Protein AF-A0A9D2SVA1-F1 (afdb_monomer)

Nearest PDB structures (foldseek):
  5igh-assembly1_A  TM=6.106E-01  e=1.430E-01  Escherichia coli
  6fdm-assembly2_D  TM=6.129E-01  e=1.090E+00  Homo sapiens
  6zgp-assembly1_C  TM=5.782E-01  e=2.760E+00  Acinetobacter baumannii
  6x04-assembly1_A  TM=5.547E-01  e=3.481E+00  Saccharomyces cerevisiae S288C
  6x04-assembly1_G  TM=3.910E-01  e=3.689E+00  Saccharomyces cerevisiae S288C

Mean predicted aligned error: 8.32 Å

Foldseek 3Di:
DDDPVNVVQVQVVCCVVPPPWDWPDWAWDDALDPQWTWIWTATPVRWIWIWICSVVDIDIDTCDPQCVDVNSVVVVVVVVVVVVVVVVVVVVVVPD

Organism: NCBI:txid2838692

Structure (mmCIF, N/CA/C/O backbone):
data_AF-A0A9D2SVA1-F1
#
_entry.id   AF-A0A9D2SVA1-F1
#
loop_
_atom_site.group_PDB
_atom_site.id
_atom_site.type_symbol
_atom_site.label_atom_id
_atom_site.label_alt_id
_atom_site.label_comp_id
_atom_site.label_asym_id
_atom_site.label_entity_id
_atom_site.label_seq_id
_atom_site.pdbx_PDB_ins_code
_atom_site.Cartn_x
_atom_site.Cartn_y
_atom_site.Cartn_z
_atom_site.occupancy
_atom_site.B_iso_or_equiv
_atom_site.auth_seq_id
_atom_site.auth_comp_id
_atom_site.auth_asym_id
_atom_site.auth_atom_id
_atom_site.pdbx_PDB_model_num
ATOM 1 N N . MET A 1 1 ? -1.529 -15.825 0.454 1.00 48.56 1 MET A N 1
ATOM 2 C CA . MET A 1 1 ? -1.193 -15.776 1.897 1.00 48.56 1 MET A CA 1
ATOM 3 C C . MET A 1 1 ? -0.307 -14.561 2.073 1.00 48.56 1 MET A C 1
ATOM 5 O O . MET A 1 1 ? 0.841 -14.637 1.665 1.00 48.56 1 MET A O 1
ATOM 9 N N . THR A 1 2 ? -0.828 -13.456 2.602 1.00 58.03 2 THR A N 1
ATOM 10 C CA . THR A 1 2 ? -0.015 -12.265 2.887 1.00 58.03 2 THR A CA 1
ATOM 11 C C . THR A 1 2 ? 1.031 -12.625 3.938 1.00 58.03 2 THR A C 1
ATOM 13 O O . THR A 1 2 ? 0.700 -13.170 4.995 1.00 58.03 2 THR A O 1
ATOM 16 N N . THR A 1 3 ? 2.306 -12.406 3.641 1.00 69.00 3 THR A N 1
ATOM 17 C CA . THR A 1 3 ? 3.398 -12.646 4.587 1.00 69.00 3 THR A CA 1
ATOM 18 C C . THR A 1 3 ? 3.341 -11.610 5.710 1.00 69.00 3 THR A C 1
ATOM 20 O O . THR A 1 3 ? 3.076 -10.436 5.477 1.00 69.00 3 THR A O 1
ATOM 23 N N . ILE A 1 4 ? 3.637 -12.025 6.949 1.00 76.00 4 ILE A N 1
ATOM 24 C CA . ILE A 1 4 ? 3.619 -11.149 8.145 1.00 76.00 4 ILE A CA 1
ATOM 25 C C . ILE A 1 4 ? 4.496 -9.896 7.949 1.00 76.00 4 ILE A C 1
ATOM 27 O O . ILE A 1 4 ? 4.211 -8.835 8.496 1.00 76.00 4 ILE A O 1
ATOM 31 N N . ARG A 1 5 ? 5.558 -10.016 7.141 1.00 82.50 5 ARG A N 1
ATOM 32 C CA . ARG A 1 5 ? 6.423 -8.902 6.739 1.00 82.50 5 ARG A CA 1
ATOM 33 C C . ARG A 1 5 ? 5.650 -7.823 5.973 1.00 82.50 5 ARG A C 1
ATOM 35 O O . ARG A 1 5 ? 5.764 -6.656 6.328 1.00 82.50 5 ARG A O 1
ATOM 42 N N . VAL A 1 6 ? 4.884 -8.225 4.959 1.00 82.62 6 VAL A N 1
ATOM 43 C CA . VAL A 1 6 ? 4.155 -7.320 4.061 1.00 82.62 6 VAL A CA 1
ATOM 44 C C . VAL A 1 6 ? 3.109 -6.537 4.838 1.00 82.62 6 VAL A C 1
ATOM 46 O O . VAL A 1 6 ? 3.083 -5.315 4.763 1.00 82.62 6 VAL A O 1
ATOM 49 N N . GLN A 1 7 ? 2.319 -7.227 5.664 1.00 85.12 7 GLN A N 1
ATOM 50 C CA . GLN A 1 7 ? 1.315 -6.579 6.506 1.00 85.12 7 GLN A CA 1
ATOM 51 C C . GLN A 1 7 ? 1.938 -5.496 7.397 1.00 85.12 7 GLN A C 1
ATOM 53 O O . GLN A 1 7 ? 1.483 -4.359 7.379 1.00 85.12 7 GLN A O 1
ATOM 58 N N . ARG A 1 8 ? 3.033 -5.819 8.094 1.00 86.75 8 ARG A N 1
ATOM 59 C CA . ARG A 1 8 ? 3.704 -4.864 8.978 1.00 86.75 8 ARG A CA 1
ATOM 60 C C . ARG A 1 8 ? 4.259 -3.652 8.226 1.00 86.75 8 ARG A C 1
ATOM 62 O O . ARG A 1 8 ? 4.104 -2.531 8.691 1.00 86.75 8 ARG A O 1
ATOM 69 N N . GLN A 1 9 ? 4.893 -3.865 7.072 1.00 87.94 9 GLN A N 1
ATOM 70 C CA . GLN A 1 9 ? 5.417 -2.763 6.260 1.00 87.94 9 GLN A CA 1
ATOM 71 C C . GLN A 1 9 ? 4.294 -1.862 5.734 1.00 87.94 9 GLN A C 1
ATOM 73 O O . GLN A 1 9 ? 4.456 -0.645 5.720 1.00 87.94 9 GLN A O 1
ATOM 78 N N . ILE A 1 10 ? 3.157 -2.445 5.343 1.00 88.06 10 ILE A N 1
ATOM 79 C CA . ILE A 1 10 ? 1.977 -1.683 4.930 1.00 88.06 10 ILE A CA 1
ATOM 80 C C . ILE A 1 10 ? 1.453 -0.847 6.101 1.00 88.06 10 ILE A C 1
ATOM 82 O O . ILE A 1 10 ? 1.249 0.350 5.935 1.00 88.06 10 ILE A O 1
ATOM 86 N N . GLU A 1 11 ? 1.286 -1.437 7.284 1.00 87.94 11 GLU A N 1
ATOM 87 C CA . GLU A 1 11 ? 0.847 -0.716 8.487 1.00 87.94 11 GLU A CA 1
ATOM 88 C C . GLU A 1 11 ? 1.795 0.447 8.831 1.00 87.94 11 GLU A C 1
ATOM 90 O O . GLU A 1 11 ? 1.343 1.570 9.043 1.00 87.94 11 GLU A O 1
ATOM 95 N N . GLU A 1 12 ? 3.113 0.217 8.803 1.00 89.38 12 GLU A N 1
ATOM 96 C CA . GLU A 1 12 ? 4.123 1.254 9.061 1.00 89.38 12 GLU A CA 1
ATOM 97 C C . GLU A 1 12 ? 4.087 2.383 8.016 1.00 89.38 12 GLU A C 1
ATOM 99 O O . GLU A 1 12 ? 4.273 3.554 8.357 1.00 89.38 12 GLU A O 1
ATOM 104 N N . LEU A 1 13 ? 3.860 2.067 6.739 1.00 87.62 13 LEU A N 1
ATOM 105 C CA . LEU A 1 13 ? 3.728 3.067 5.673 1.00 87.62 13 LEU A CA 1
ATOM 106 C C . LEU A 1 13 ? 2.431 3.872 5.809 1.00 87.62 13 LEU A C 1
ATOM 108 O O . LEU A 1 13 ? 2.457 5.101 5.697 1.00 87.62 13 LEU A O 1
ATOM 112 N N . MET A 1 14 ? 1.314 3.205 6.101 1.00 85.88 14 MET A N 1
ATOM 113 C CA . MET A 1 14 ? 0.023 3.868 6.276 1.00 85.88 14 MET A CA 1
ATOM 114 C C . MET A 1 14 ? 0.019 4.775 7.502 1.00 85.88 14 MET A C 1
ATOM 116 O O . MET A 1 14 ? -0.473 5.895 7.402 1.00 85.88 14 MET A O 1
ATOM 120 N N . GLU A 1 15 ? 0.644 4.375 8.611 1.00 88.31 15 GLU A N 1
ATOM 121 C CA . GLU A 1 15 ? 0.782 5.236 9.792 1.00 88.31 15 GLU A CA 1
ATOM 122 C C . GLU A 1 15 ? 1.635 6.485 9.500 1.00 88.31 15 GLU A C 1
ATOM 124 O O . GLU A 1 15 ? 1.333 7.579 9.982 1.00 88.31 15 GLU A O 1
ATOM 129 N N . GLN A 1 16 ? 2.675 6.357 8.668 1.00 87.50 16 GLN A N 1
ATOM 130 C CA . GLN A 1 16 ? 3.506 7.492 8.252 1.00 87.50 16 GLN A CA 1
ATOM 131 C C . GLN A 1 16 ? 2.767 8.456 7.314 1.00 87.50 16 GLN A C 1
ATOM 133 O O . GLN A 1 16 ? 2.935 9.672 7.426 1.00 87.50 16 GLN A O 1
ATOM 138 N N . MET A 1 17 ? 1.966 7.931 6.385 1.00 85.12 17 MET A N 1
ATOM 139 C CA . MET A 1 17 ? 1.221 8.738 5.414 1.00 85.12 17 MET A CA 1
ATOM 140 C C . MET A 1 17 ? -0.058 9.347 6.000 1.00 85.12 17 MET A C 1
ATOM 142 O O . MET A 1 17 ? -0.380 10.505 5.723 1.00 85.12 17 MET A O 1
ATOM 146 N N . PHE A 1 18 ? -0.781 8.578 6.812 1.00 85.25 18 PHE A N 1
ATOM 147 C CA . PHE A 1 18 ? -2.076 8.917 7.399 1.00 85.25 18 PHE A CA 1
ATOM 148 C C . PHE A 1 18 ? -2.066 8.635 8.909 1.00 85.25 18 PHE A C 1
ATOM 150 O O . PHE A 1 18 ? -2.698 7.690 9.380 1.00 85.25 18 PHE A O 1
ATOM 157 N N . PRO A 1 19 ? -1.365 9.462 9.701 1.00 84.19 19 PRO A N 1
ATOM 158 C CA . PRO A 1 19 ? -1.251 9.235 11.135 1.00 84.19 19 PRO A CA 1
ATOM 159 C C . PRO A 1 19 ? -2.622 9.271 11.820 1.00 84.19 19 PRO A C 1
ATOM 161 O O . PRO A 1 19 ? -3.364 10.251 11.704 1.00 84.19 19 PRO A O 1
ATOM 164 N N . GLY A 1 20 ? -2.927 8.213 12.576 1.00 83.62 20 GLY A N 1
ATOM 165 C CA . GLY A 1 20 ? -4.197 8.046 13.288 1.00 83.62 20 GLY A CA 1
ATOM 166 C C . GLY A 1 20 ? -5.345 7.512 12.428 1.00 83.62 20 GLY A C 1
ATOM 167 O O . GLY A 1 20 ? -6.501 7.701 12.801 1.00 83.62 20 GLY A O 1
ATOM 168 N N . GLN A 1 21 ? -5.036 6.910 11.280 1.00 85.12 21 GLN A N 1
ATOM 169 C CA . GLN A 1 21 ? -6.005 6.283 10.393 1.00 85.12 21 GLN A CA 1
ATOM 170 C C . GLN A 1 21 ? -5.665 4.800 10.252 1.00 85.12 21 GLN A C 1
ATOM 172 O O . GLN A 1 21 ? -4.567 4.461 9.809 1.00 85.12 21 GLN A O 1
ATOM 177 N N . ASP A 1 22 ? -6.595 3.934 10.640 1.00 86.25 22 ASP A N 1
ATOM 178 C CA . ASP A 1 22 ? -6.389 2.493 10.611 1.00 86.25 22 ASP A CA 1
ATOM 179 C C . ASP A 1 22 ? -6.804 1.889 9.260 1.00 86.25 22 ASP A C 1
ATOM 181 O O . ASP A 1 22 ? -7.627 2.425 8.504 1.00 86.25 22 ASP A O 1
ATOM 185 N N . ILE A 1 23 ? -6.180 0.754 8.950 1.00 88.75 23 ILE A N 1
ATOM 186 C CA . ILE A 1 23 ? -6.504 -0.060 7.783 1.00 88.75 23 ILE A CA 1
ATOM 187 C C . ILE A 1 23 ? -7.715 -0.919 8.139 1.00 88.75 23 ILE A C 1
ATOM 189 O O . ILE A 1 23 ? -7.681 -1.665 9.117 1.00 88.75 23 ILE A O 1
ATOM 193 N N . GLU A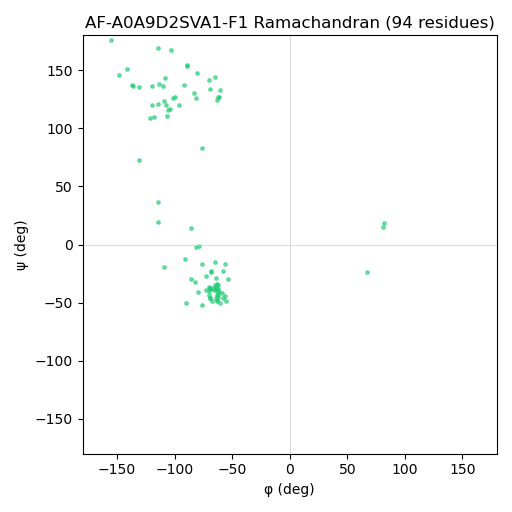 1 24 ? -8.763 -0.853 7.324 1.00 90.12 24 GLU A N 1
ATOM 194 C CA . GLU A 1 24 ? -9.947 -1.689 7.497 1.00 90.12 24 GLU A CA 1
ATOM 195 C C . GLU A 1 24 ? -9.666 -3.116 7.022 1.00 90.12 24 GLU A C 1
ATOM 197 O O . GLU A 1 24 ? -9.890 -4.081 7.756 1.00 90.12 24 GLU A O 1
ATOM 202 N N . THR A 1 25 ? -9.153 -3.263 5.796 1.00 90.19 25 THR A N 1
ATOM 203 C CA . THR A 1 25 ? -8.891 -4.572 5.185 1.00 90.19 25 THR A CA 1
ATOM 204 C C . THR A 1 25 ? -7.684 -4.538 4.245 1.00 90.19 25 THR A C 1
ATOM 206 O O . THR A 1 25 ? -7.438 -3.564 3.540 1.00 90.19 25 THR A O 1
ATOM 209 N N . ILE A 1 26 ? -6.938 -5.649 4.206 1.00 89.88 26 ILE A N 1
ATOM 210 C CA . ILE A 1 26 ? -5.861 -5.910 3.241 1.00 89.88 26 ILE A CA 1
ATOM 211 C C . ILE A 1 26 ? -6.244 -7.143 2.425 1.00 89.88 26 ILE A C 1
ATOM 213 O O . ILE A 1 26 ? -6.232 -8.266 2.938 1.00 89.88 26 ILE A O 1
ATOM 217 N N . THR A 1 27 ? -6.560 -6.944 1.149 1.00 89.94 27 THR A N 1
ATOM 218 C CA . THR A 1 27 ? -6.961 -8.011 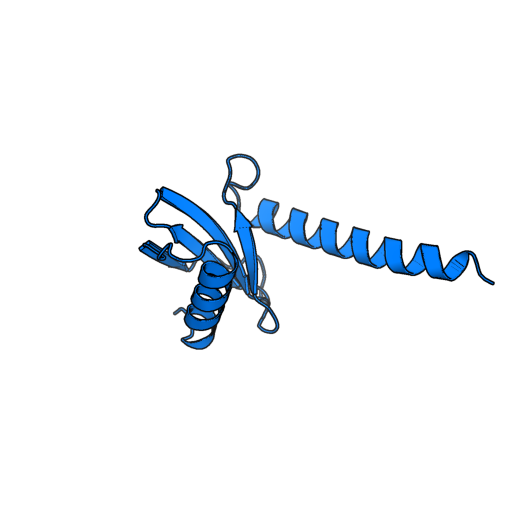0.229 1.00 89.94 27 THR A CA 1
ATOM 219 C C . THR A 1 27 ? -5.810 -8.341 -0.721 1.00 89.94 27 THR A C 1
ATOM 221 O O . THR A 1 27 ? -5.410 -7.479 -1.499 1.00 89.94 27 THR A O 1
ATOM 224 N N . PRO A 1 28 ? -5.251 -9.565 -0.697 1.00 89.06 28 PRO A N 1
ATOM 225 C CA . PRO A 1 28 ? -4.273 -9.978 -1.697 1.00 89.06 28 PRO A CA 1
ATOM 226 C C . PRO A 1 28 ? -4.954 -10.133 -3.058 1.00 89.06 28 PRO A C 1
ATOM 228 O O . PRO A 1 28 ? -6.019 -10.745 -3.156 1.00 89.06 28 PRO A O 1
ATOM 231 N N . MET A 1 29 ? -4.323 -9.592 -4.090 1.00 88.44 29 MET A N 1
ATOM 232 C CA . MET A 1 29 ? -4.819 -9.576 -5.462 1.00 88.44 29 MET A CA 1
ATOM 233 C C . MET A 1 29 ? -3.907 -10.409 -6.359 1.00 88.44 29 MET A C 1
ATOM 235 O O . MET A 1 29 ? -2.836 -10.847 -5.932 1.00 88.44 29 MET A O 1
ATOM 239 N N . ASP A 1 30 ? -4.352 -10.669 -7.589 1.00 87.12 30 ASP A N 1
ATOM 240 C CA . ASP A 1 30 ? -3.500 -11.337 -8.567 1.00 87.12 30 ASP A CA 1
ATOM 241 C C . ASP A 1 30 ? -2.243 -10.487 -8.824 1.00 87.12 30 ASP A C 1
ATOM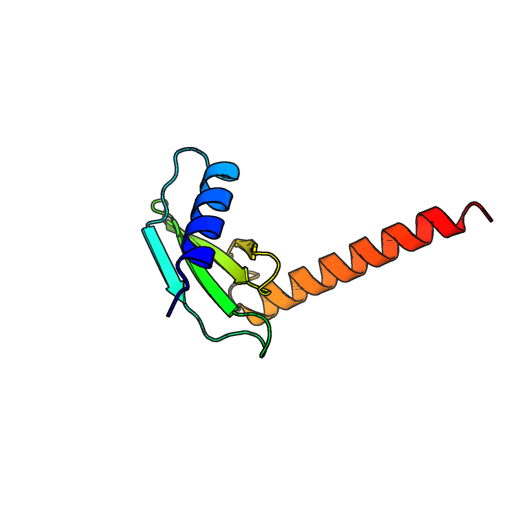 243 O O . ASP A 1 30 ? -2.352 -9.268 -9.007 1.00 87.12 30 ASP A O 1
ATOM 247 N N . PRO A 1 31 ? -1.054 -11.108 -8.809 1.00 85.69 31 PRO A N 1
ATOM 248 C CA . PRO A 1 31 ? 0.193 -10.397 -9.025 1.00 85.69 31 PRO A CA 1
ATOM 249 C C . PRO A 1 31 ? 0.251 -9.840 -10.453 1.00 85.69 31 PRO A C 1
ATOM 251 O O . PRO A 1 31 ? -0.216 -10.476 -11.402 1.00 85.69 31 PRO A O 1
ATOM 254 N N . VAL A 1 32 ? 0.845 -8.655 -10.618 1.00 84.88 32 VAL A N 1
ATOM 255 C CA . VAL A 1 32 ? 1.034 -8.045 -11.950 1.00 84.88 32 VAL A CA 1
ATOM 256 C C . VAL A 1 32 ? 2.122 -8.758 -12.758 1.00 84.88 32 VAL A C 1
ATOM 258 O O . VAL A 1 32 ? 2.079 -8.751 -13.986 1.00 84.88 32 VAL A O 1
ATOM 261 N N . ASN A 1 33 ? 3.091 -9.383 -12.084 1.00 84.12 33 ASN A N 1
ATOM 262 C CA . ASN A 1 33 ? 4.173 -10.163 -12.685 1.00 84.12 33 ASN A CA 1
ATOM 263 C C . ASN A 1 33 ? 4.719 -11.201 -11.677 1.00 84.12 33 ASN A C 1
ATOM 265 O O . ASN A 1 33 ? 4.297 -11.228 -10.526 1.00 84.12 33 ASN A O 1
ATOM 269 N N . ASP A 1 34 ? 5.655 -12.059 -12.094 1.00 83.00 34 ASP A N 1
ATOM 270 C CA . ASP A 1 34 ? 6.239 -13.113 -11.236 1.00 83.00 34 ASP A CA 1
ATOM 271 C C . ASP A 1 34 ? 7.053 -12.579 -10.038 1.00 83.00 34 ASP A C 1
ATOM 273 O O . ASP A 1 34 ? 7.375 -13.341 -9.126 1.00 83.00 34 ASP A O 1
ATOM 277 N N . GLU A 1 35 ? 7.414 -11.295 -10.034 1.00 84.50 35 GLU A N 1
ATOM 278 C CA . GLU A 1 35 ? 8.298 -10.687 -9.033 1.00 84.50 35 GLU A CA 1
ATOM 279 C C . GLU A 1 35 ? 7.562 -9.737 -8.078 1.00 84.50 35 GLU A C 1
ATOM 281 O O . GLU A 1 35 ? 8.070 -9.477 -6.987 1.00 84.50 35 GLU A O 1
ATOM 286 N N . THR A 1 36 ? 6.376 -9.255 -8.470 1.00 86.31 36 THR A N 1
ATOM 287 C CA . THR A 1 36 ? 5.606 -8.210 -7.791 1.00 86.31 36 THR A CA 1
ATOM 288 C C . THR A 1 36 ? 4.225 -8.710 -7.378 1.00 86.31 36 THR A C 1
ATOM 290 O O . THR A 1 36 ? 3.314 -8.851 -8.204 1.00 86.31 36 THR A O 1
ATOM 293 N N . ASP A 1 37 ? 4.049 -8.890 -6.072 1.00 89.31 37 ASP A N 1
ATOM 294 C CA . ASP A 1 37 ? 2.753 -9.178 -5.465 1.00 89.31 37 ASP A CA 1
ATOM 295 C C . ASP A 1 37 ? 1.925 -7.894 -5.298 1.00 89.31 37 ASP A C 1
ATOM 297 O O . ASP A 1 37 ? 2.458 -6.810 -5.043 1.00 89.31 37 ASP A O 1
ATOM 301 N N . VAL A 1 38 ? 0.599 -8.018 -5.410 1.00 90.00 38 VAL A N 1
ATOM 302 C CA . VAL A 1 38 ? -0.336 -6.886 -5.337 1.00 90.00 38 VAL A CA 1
ATOM 303 C C . VAL A 1 38 ? -1.299 -7.073 -4.177 1.00 90.00 38 VAL A C 1
ATOM 305 O O . VAL A 1 38 ? -1.876 -8.145 -3.981 1.00 90.00 38 VAL A O 1
ATOM 308 N N . TYR A 1 39 ? -1.531 -5.997 -3.437 1.00 90.44 39 TYR A N 1
ATOM 309 C CA . TYR A 1 39 ? -2.481 -5.950 -2.338 1.00 90.44 39 TYR A CA 1
ATOM 310 C C . TYR A 1 39 ? -3.374 -4.719 -2.482 1.00 90.44 39 TYR A C 1
ATOM 312 O O . TYR A 1 39 ? -2.897 -3.622 -2.763 1.00 90.44 39 TYR A O 1
ATOM 320 N N . LEU A 1 40 ? -4.673 -4.899 -2.280 1.00 91.06 40 LEU A N 1
ATOM 321 C CA . LEU A 1 40 ? -5.645 -3.820 -2.181 1.00 91.06 40 LEU A CA 1
ATOM 322 C C . LEU A 1 40 ? -5.879 -3.504 -0.704 1.00 91.06 40 LEU A C 1
ATOM 324 O O . LEU A 1 40 ? -6.287 -4.373 0.069 1.00 91.06 40 LEU A O 1
ATOM 328 N N . ILE A 1 41 ? -5.588 -2.270 -0.320 1.00 91.44 41 ILE A N 1
ATOM 329 C CA .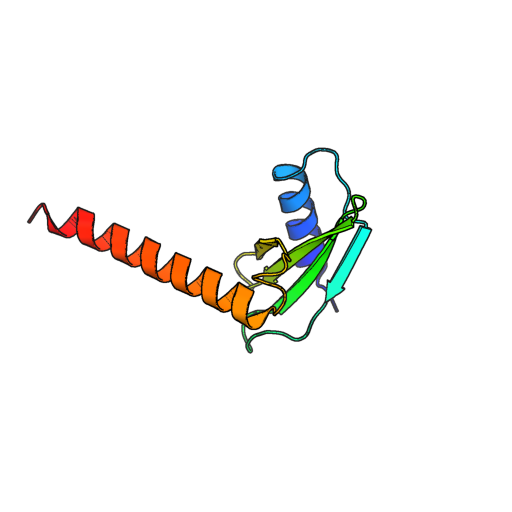 ILE A 1 41 ? -5.682 -1.756 1.043 1.00 91.44 41 ILE A CA 1
ATOM 330 C C . ILE A 1 41 ? -6.902 -0.856 1.114 1.00 91.44 41 ILE A C 1
ATOM 332 O O . ILE A 1 41 ? -6.943 0.186 0.464 1.00 91.44 41 ILE A O 1
ATOM 336 N N . GLU A 1 42 ? -7.882 -1.248 1.910 1.00 91.81 42 GLU A N 1
ATOM 337 C CA . GLU A 1 42 ? -9.062 -0.445 2.192 1.00 91.81 42 GLU A CA 1
ATOM 338 C C . GLU A 1 42 ? -8.895 0.210 3.561 1.00 91.81 42 GLU A C 1
ATOM 340 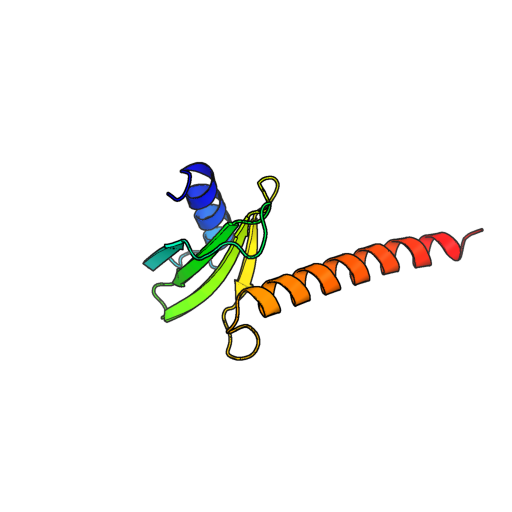O O . GLU A 1 42 ? -8.597 -0.453 4.557 1.00 91.81 42 GLU A O 1
ATOM 345 N N . MET A 1 43 ? -9.041 1.528 3.601 1.00 90.25 43 MET A N 1
ATOM 346 C CA . MET A 1 43 ? -8.984 2.329 4.821 1.00 90.25 43 MET A CA 1
ATOM 347 C C . MET A 1 43 ? -10.367 2.451 5.450 1.00 90.25 43 MET A C 1
ATOM 349 O O . MET A 1 43 ? -11.355 2.505 4.724 1.00 90.25 43 MET A O 1
ATOM 353 N N . GLU A 1 44 ? -10.438 2.647 6.772 1.00 88.69 44 GLU A N 1
ATOM 354 C CA . GLU A 1 44 ? -11.718 2.862 7.484 1.00 88.69 44 GLU A CA 1
ATOM 355 C C . GLU A 1 44 ? -12.529 4.069 6.965 1.00 88.69 44 GLU A C 1
ATOM 357 O O . GLU A 1 44 ? -13.744 4.153 7.129 1.00 88.69 44 GLU A O 1
ATOM 362 N N . ASP A 1 45 ? -11.864 5.032 6.324 1.00 87.31 45 ASP A N 1
ATOM 363 C CA . ASP A 1 45 ? -12.492 6.205 5.698 1.00 87.31 45 ASP A CA 1
ATOM 364 C C . ASP A 1 45 ? -13.123 5.884 4.320 1.00 87.31 45 ASP A C 1
ATOM 366 O O . ASP A 1 45 ? -13.684 6.765 3.669 1.00 87.31 45 ASP A O 1
ATOM 370 N N . GLY A 1 46 ? -13.019 4.635 3.851 1.00 85.75 46 GLY A N 1
ATOM 371 C CA . GLY A 1 46 ? -13.514 4.167 2.551 1.00 85.75 46 GLY A CA 1
ATOM 372 C C . GLY A 1 46 ? -12.591 4.487 1.373 1.00 85.75 46 GLY A C 1
ATOM 373 O O . GLY A 1 46 ? -13.019 4.451 0.221 1.00 85.75 46 GLY A O 1
ATOM 374 N N . ARG A 1 47 ? -11.335 4.859 1.645 1.00 88.94 47 ARG A N 1
ATOM 375 C CA . ARG A 1 47 ? -10.317 5.082 0.610 1.00 88.94 47 ARG A CA 1
ATOM 376 C C . ARG A 1 47 ? -9.537 3.808 0.344 1.00 88.94 47 ARG A C 1
ATOM 378 O O . ARG A 1 47 ? -9.094 3.149 1.278 1.00 88.94 47 ARG A O 1
ATOM 385 N N . GLU A 1 48 ? -9.305 3.535 -0.929 1.00 91.69 48 GLU A N 1
ATOM 386 C CA . GLU A 1 48 ? -8.594 2.348 -1.381 1.00 91.69 48 GLU A CA 1
ATOM 387 C C . GLU A 1 48 ? -7.201 2.708 -1.914 1.00 91.69 48 GLU A C 1
ATOM 389 O O . GLU A 1 48 ? -7.001 3.740 -2.564 1.00 91.69 48 GLU A O 1
ATOM 394 N N . TYR A 1 49 ? -6.225 1.843 -1.658 1.00 90.19 49 TYR A N 1
ATOM 395 C CA . TYR A 1 49 ? -4.838 1.991 -2.087 1.00 90.19 49 TYR A CA 1
ATOM 396 C C . TYR A 1 49 ? -4.305 0.660 -2.611 1.00 90.19 49 TYR A C 1
ATOM 398 O O . TYR A 1 49 ? -4.513 -0.388 -2.011 1.00 90.19 49 TYR A O 1
ATOM 406 N N . TRP A 1 50 ? -3.577 0.703 -3.716 1.00 90.88 50 TRP A N 1
ATOM 407 C CA . TRP A 1 50 ? -2.772 -0.406 -4.201 1.00 90.88 50 TRP A CA 1
ATOM 408 C C . TRP A 1 50 ? -1.430 -0.416 -3.487 1.00 90.88 50 TRP A C 1
ATOM 410 O O . TRP A 1 50 ? -0.755 0.609 -3.442 1.00 90.88 50 TRP A O 1
ATOM 420 N N . ALA A 1 51 ? -1.032 -1.569 -2.969 1.00 90.56 51 ALA A N 1
ATOM 421 C CA . ALA A 1 51 ? 0.302 -1.828 -2.462 1.00 90.56 51 ALA A CA 1
ATOM 422 C C . ALA A 1 51 ? 0.979 -2.889 -3.340 1.00 90.56 51 ALA A C 1
ATOM 424 O O . ALA A 1 51 ? 0.476 -4.003 -3.478 1.00 90.56 51 ALA A O 1
ATOM 425 N N . PHE A 1 52 ? 2.114 -2.524 -3.928 1.00 90.44 52 PHE A N 1
ATOM 426 C CA . PHE A 1 52 ? 2.937 -3.369 -4.789 1.00 90.44 52 PHE A CA 1
ATOM 427 C C . PHE A 1 52 ? 4.200 -3.765 -4.032 1.00 90.44 52 PHE A C 1
ATOM 429 O O . PHE A 1 52 ? 4.962 -2.884 -3.630 1.00 90.44 52 PHE A O 1
ATOM 436 N N . ASP A 1 53 ? 4.414 -5.061 -3.831 1.00 89.44 53 ASP A N 1
ATOM 437 C CA . ASP A 1 53 ? 5.584 -5.605 -3.137 1.00 89.44 53 ASP A CA 1
ATOM 438 C C . ASP A 1 53 ? 6.541 -6.258 -4.139 1.00 89.44 53 ASP A C 1
ATOM 440 O O . ASP A 1 53 ? 6.239 -7.317 -4.679 1.00 89.44 53 ASP A O 1
ATOM 444 N N . ASP A 1 54 ? 7.708 -5.645 -4.349 1.00 86.06 54 ASP A N 1
ATOM 445 C CA . ASP A 1 54 ? 8.818 -6.164 -5.177 1.00 86.06 54 ASP A CA 1
ATOM 446 C C . ASP A 1 54 ? 9.742 -7.114 -4.374 1.00 86.06 54 ASP A C 1
ATOM 448 O O . ASP A 1 54 ? 10.878 -7.387 -4.746 1.00 86.06 54 ASP A O 1
ATOM 452 N N . GLN A 1 55 ? 9.323 -7.588 -3.194 1.00 80.12 55 GLN A N 1
ATOM 453 C CA . GLN A 1 55 ? 10.138 -8.340 -2.217 1.00 80.12 55 GLN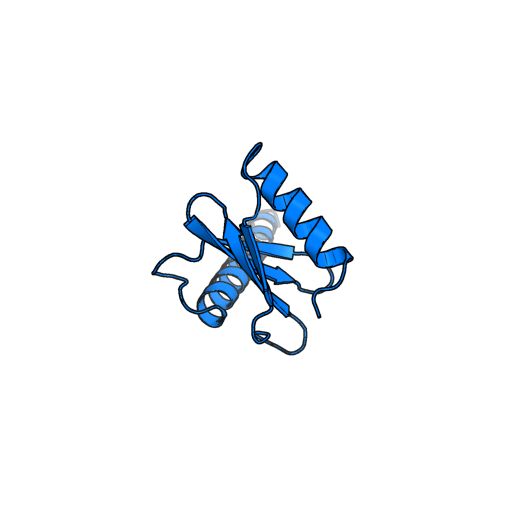 A CA 1
ATOM 454 C C . GLN A 1 55 ? 11.264 -7.517 -1.551 1.00 80.12 55 GLN A C 1
ATOM 456 O O . GLN A 1 55 ? 11.714 -7.850 -0.438 1.00 80.12 55 GLN A O 1
ATOM 461 N N . GLN A 1 56 ? 11.730 -6.444 -2.196 1.00 82.62 56 GLN A N 1
ATOM 462 C CA . GLN A 1 56 ? 12.688 -5.480 -1.655 1.00 82.62 56 GLN A CA 1
ATOM 463 C C . GLN A 1 56 ? 11.984 -4.330 -0.936 1.00 82.62 56 GLN A C 1
ATOM 465 O O . GLN A 1 56 ? 12.316 -4.041 0.216 1.00 82.62 56 GLN A O 1
ATOM 470 N N . ASP A 1 57 ? 11.006 -3.717 -1.599 1.00 83.94 57 ASP A N 1
ATOM 471 C CA . ASP A 1 57 ? 10.305 -2.516 -1.152 1.00 83.94 57 ASP A CA 1
ATOM 472 C C . ASP A 1 57 ? 8.810 -2.595 -1.488 1.00 83.94 57 ASP A C 1
ATOM 474 O O . ASP A 1 57 ? 8.426 -3.239 -2.468 1.00 83.94 57 ASP A O 1
ATOM 478 N N . ILE A 1 58 ? 7.986 -1.926 -0.675 1.00 86.94 58 ILE A N 1
ATOM 479 C CA . ILE A 1 58 ? 6.540 -1.834 -0.891 1.00 86.94 58 ILE A CA 1
ATOM 480 C C . ILE A 1 58 ? 6.190 -0.421 -1.320 1.00 86.94 58 ILE A C 1
ATOM 482 O O . ILE A 1 58 ? 6.432 0.542 -0.593 1.00 86.94 58 ILE A O 1
ATOM 486 N N . ARG A 1 59 ? 5.538 -0.312 -2.474 1.00 87.12 59 ARG A N 1
ATOM 487 C CA . ARG A 1 59 ? 5.089 0.961 -3.033 1.00 87.12 59 ARG A CA 1
ATOM 488 C C . ARG A 1 59 ? 3.586 1.064 -2.973 1.00 87.12 59 ARG A C 1
ATOM 490 O O . ARG A 1 59 ? 2.886 0.118 -3.317 1.00 87.12 59 ARG A O 1
ATOM 497 N N . MET A 1 60 ? 3.099 2.233 -2.577 1.00 86.25 60 MET A N 1
ATOM 498 C CA . MET A 1 60 ? 1.672 2.493 -2.456 1.00 86.25 60 MET A CA 1
ATOM 499 C C . MET A 1 60 ? 1.200 3.522 -3.472 1.00 86.25 60 MET A C 1
ATOM 501 O O . MET A 1 60 ? 1.848 4.548 -3.678 1.00 86.25 60 MET A O 1
ATOM 505 N N . LEU A 1 61 ? 0.039 3.265 -4.065 1.00 87.44 61 LEU A N 1
ATOM 506 C CA . LEU A 1 61 ? -0.632 4.177 -4.979 1.00 87.44 61 LEU A CA 1
ATOM 507 C C . LEU A 1 61 ? -2.125 4.226 -4.662 1.00 87.44 61 LEU A C 1
ATOM 509 O O . LEU A 1 61 ? -2.751 3.196 -4.457 1.00 87.44 61 LEU A O 1
ATOM 513 N N . SER A 1 62 ? -2.727 5.411 -4.642 1.00 86.44 62 SER A N 1
ATOM 514 C CA . SER A 1 62 ? -4.170 5.543 -4.420 1.00 86.44 62 SER A CA 1
ATOM 515 C C . SER A 1 62 ? -4.965 4.855 -5.534 1.00 86.44 62 SER A C 1
ATOM 517 O O . SER A 1 62 ? -4.787 5.181 -6.713 1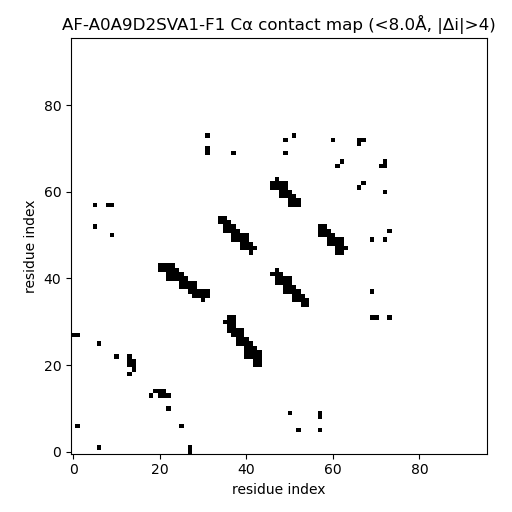.00 86.44 62 SER A O 1
ATOM 519 N N . CYS A 1 63 ? -5.884 3.963 -5.164 1.00 83.81 63 CYS A N 1
ATOM 520 C CA . CYS A 1 63 ? -6.843 3.355 -6.081 1.00 83.81 63 CYS A CA 1
ATOM 521 C C . CYS A 1 63 ? -7.939 4.386 -6.391 1.00 83.81 63 CYS A C 1
ATOM 523 O O . CYS A 1 63 ? -8.985 4.461 -5.754 1.00 83.81 63 CYS A O 1
ATOM 525 N N . ASN A 1 64 ? -7.651 5.262 -7.350 1.00 81.94 64 ASN A N 1
ATOM 526 C CA . ASN A 1 64 ? -8.602 6.237 -7.880 1.00 81.94 64 ASN A CA 1
ATOM 527 C C . ASN A 1 64 ? -9.116 5.762 -9.243 1.00 81.94 64 ASN A C 1
ATOM 529 O O . ASN A 1 64 ? -8.502 4.908 -9.867 1.00 81.94 64 ASN A O 1
ATOM 533 N N . SER A 1 65 ? -10.173 6.375 -9.789 1.00 71.00 65 SER A N 1
ATOM 534 C CA . SER A 1 65 ? -10.758 5.961 -11.084 1.00 71.00 65 SER A CA 1
ATOM 535 C C . SER A 1 65 ? -9.790 5.936 -12.281 1.00 71.00 65 SER A C 1
ATOM 537 O O . SER A 1 65 ? -10.115 5.342 -13.301 1.00 71.00 65 SER A O 1
ATOM 539 N N . ILE A 1 66 ? -8.626 6.585 -12.178 1.00 72.12 66 ILE A N 1
ATOM 540 C CA . ILE A 1 66 ? -7.554 6.564 -13.190 1.00 72.12 66 ILE A CA 1
ATOM 541 C C . ILE A 1 66 ? -6.676 5.308 -13.049 1.00 72.12 66 ILE A C 1
ATOM 543 O O . ILE A 1 66 ? -6.212 4.764 -14.042 1.00 72.12 66 ILE A O 1
ATOM 547 N N . TYR A 1 67 ? -6.503 4.828 -11.821 1.00 78.50 67 TYR A N 1
ATOM 548 C CA . TYR A 1 67 ? -5.690 3.675 -11.437 1.00 78.50 67 TYR A CA 1
ATOM 549 C C . TYR A 1 67 ? -6.580 2.552 -10.896 1.00 78.50 67 TYR A C 1
ATOM 551 O O . TYR A 1 67 ? -6.234 1.887 -9.927 1.00 78.50 67 TYR A O 1
ATOM 559 N N . ALA A 1 68 ? -7.770 2.386 -11.478 1.00 77.12 68 ALA A N 1
ATOM 560 C CA . ALA A 1 68 ? -8.707 1.345 -11.064 1.00 77.12 68 ALA A CA 1
ATOM 561 C C . ALA A 1 68 ? -8.186 -0.060 -11.407 1.00 77.12 68 ALA A C 1
ATOM 563 O O . ALA A 1 68 ? -8.596 -1.035 -10.785 1.00 77.12 68 ALA A O 1
ATOM 564 N N . ASP A 1 69 ? -7.292 -0.150 -12.396 1.00 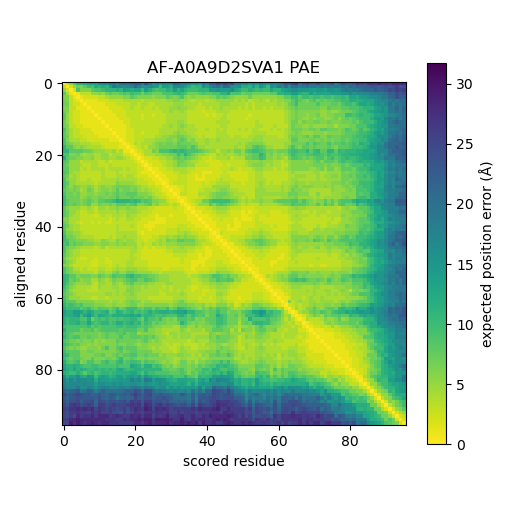83.69 69 ASP A N 1
ATOM 565 C CA . ASP A 1 69 ? -6.644 -1.390 -12.798 1.00 83.69 69 ASP A CA 1
ATOM 566 C C . ASP A 1 69 ? -5.232 -1.473 -12.186 1.00 83.69 69 ASP A C 1
ATOM 568 O O . ASP A 1 69 ? -4.444 -0.530 -12.353 1.00 83.69 69 ASP A O 1
ATOM 572 N N . PRO A 1 70 ? -4.889 -2.567 -11.479 1.00 80.31 70 PRO A N 1
ATOM 573 C CA . PRO A 1 70 ? -3.593 -2.710 -10.823 1.00 80.31 70 PRO A CA 1
ATOM 574 C C . PRO A 1 70 ? -2.431 -2.746 -11.821 1.00 80.31 70 PRO A C 1
ATOM 576 O O . PRO A 1 70 ? -1.342 -2.287 -11.483 1.00 80.31 70 PRO A O 1
ATOM 579 N N . LEU A 1 71 ? -2.652 -3.218 -13.056 1.00 82.88 71 LEU A N 1
ATOM 580 C CA . LEU A 1 71 ? -1.620 -3.199 -14.094 1.00 82.88 71 LEU A CA 1
ATOM 581 C C . LEU A 1 71 ? -1.291 -1.760 -14.504 1.00 82.88 71 LEU A C 1
ATOM 583 O O . LEU A 1 71 ? -0.133 -1.366 -14.475 1.00 82.88 71 LEU A O 1
ATOM 587 N N . THR A 1 72 ? -2.311 -0.945 -14.785 1.00 85.06 72 THR A N 1
ATOM 588 C CA . THR A 1 72 ? -2.127 0.472 -15.143 1.00 85.06 72 THR A CA 1
ATOM 589 C C . THR A 1 72 ? -1.493 1.276 -14.006 1.00 85.06 72 THR A C 1
ATOM 591 O O . THR A 1 72 ? -0.667 2.155 -14.243 1.00 85.06 72 THR A O 1
ATOM 594 N N . ALA A 1 73 ? -1.868 0.979 -12.761 1.00 83.88 73 ALA A N 1
ATOM 595 C CA . ALA A 1 73 ? -1.253 1.569 -11.577 1.00 83.88 73 ALA A CA 1
ATOM 596 C C . ALA A 1 73 ? 0.244 1.225 -11.468 1.00 83.88 73 ALA A C 1
ATOM 598 O O . ALA A 1 73 ? 1.054 2.099 -11.157 1.00 83.88 73 ALA A O 1
ATOM 599 N N . TYR A 1 74 ? 0.609 -0.029 -11.744 1.00 84.62 74 TYR A N 1
ATOM 600 C CA . TYR A 1 74 ? 1.995 -0.486 -11.727 1.00 84.62 74 TYR A CA 1
ATOM 601 C C . TYR A 1 74 ? 2.819 0.104 -12.877 1.00 84.62 74 TYR A C 1
ATOM 603 O O . TYR A 1 74 ? 3.893 0.643 -12.627 1.00 84.62 74 TYR A O 1
ATOM 611 N N . GLU A 1 75 ? 2.299 0.093 -14.107 1.00 85.50 75 GLU A N 1
ATOM 612 C CA . GLU A 1 75 ? 2.965 0.691 -15.273 1.00 85.50 75 GLU A CA 1
ATOM 613 C C . GLU A 1 75 ? 3.279 2.173 -15.030 1.00 85.50 75 GLU A C 1
ATOM 615 O O . GLU A 1 75 ? 4.409 2.603 -15.233 1.00 85.50 75 GLU A O 1
ATOM 620 N N . ALA A 1 76 ? 2.335 2.939 -14.473 1.00 83.94 76 ALA A N 1
ATOM 621 C CA . ALA A 1 76 ? 2.569 4.342 -14.133 1.00 83.94 76 ALA A CA 1
ATOM 622 C C . ALA A 1 76 ? 3.677 4.532 -13.076 1.00 83.94 76 ALA A C 1
ATOM 624 O O . ALA A 1 76 ? 4.423 5.514 -13.122 1.00 83.94 76 ALA A O 1
ATOM 625 N N . LEU A 1 77 ? 3.799 3.608 -12.114 1.00 83.00 77 LEU A N 1
ATOM 626 C CA . LEU A 1 77 ? 4.889 3.614 -11.131 1.00 83.00 77 LEU A CA 1
ATOM 627 C C . LEU A 1 77 ? 6.240 3.266 -11.766 1.00 83.00 77 LEU A C 1
ATOM 629 O O . LEU A 1 77 ? 7.264 3.821 -11.357 1.00 83.00 77 LEU A O 1
ATOM 633 N N . GLU A 1 78 ? 6.259 2.350 -12.731 1.00 82.88 78 GLU A N 1
ATOM 634 C CA . GLU A 1 78 ? 7.468 2.002 -13.476 1.00 82.88 78 GLU A CA 1
ATOM 635 C C . GLU A 1 78 ? 7.916 3.141 -14.391 1.00 82.88 78 GLU A C 1
ATOM 637 O O . GLU A 1 78 ? 9.080 3.533 -14.319 1.00 82.88 78 GLU A O 1
ATOM 642 N N . GLU A 1 79 ? 6.998 3.754 -15.141 1.00 82.31 79 GLU A N 1
ATOM 643 C CA . GLU A 1 79 ? 7.288 4.913 -15.991 1.00 82.31 79 GLU A CA 1
ATOM 644 C C . GLU A 1 79 ? 7.836 6.089 -15.168 1.00 82.31 79 GLU A C 1
ATOM 646 O O . GLU A 1 79 ? 8.814 6.731 -15.555 1.00 82.31 79 GLU A O 1
ATOM 651 N N . LEU A 1 80 ? 7.263 6.351 -13.985 1.00 79.69 80 LEU A N 1
ATOM 652 C CA . LEU A 1 80 ? 7.798 7.351 -13.054 1.00 79.69 80 LEU A CA 1
ATOM 653 C C . LEU A 1 80 ? 9.219 7.006 -12.595 1.00 79.69 80 LEU A C 1
ATOM 655 O O . LEU A 1 80 ? 10.065 7.896 -12.505 1.00 79.69 80 LEU A O 1
ATOM 659 N N . ARG A 1 81 ? 9.502 5.729 -12.317 1.00 75.88 81 ARG A N 1
ATOM 660 C CA . ARG A 1 81 ? 10.848 5.281 -11.932 1.00 75.88 81 ARG A CA 1
ATOM 661 C C . ARG A 1 81 ? 11.842 5.500 -13.068 1.00 75.88 81 ARG A C 1
ATOM 663 O O . ARG A 1 81 ? 12.938 5.988 -12.807 1.00 75.88 81 ARG A O 1
ATOM 670 N N . GLU A 1 82 ? 11.483 5.124 -14.290 1.00 75.31 82 GLU A N 1
ATOM 671 C CA . GLU A 1 82 ? 12.337 5.302 -15.466 1.00 75.31 82 GLU A CA 1
ATOM 672 C C . GLU A 1 82 ? 12.601 6.787 -15.723 1.00 75.31 82 GLU A C 1
ATOM 674 O O . GLU A 1 82 ? 13.757 7.191 -15.825 1.00 75.31 82 GLU A O 1
ATOM 679 N N . SER A 1 83 ? 11.562 7.623 -15.657 1.00 71.31 83 SER A N 1
ATOM 680 C CA . SER A 1 83 ? 11.703 9.067 -15.842 1.00 71.31 83 SER A CA 1
ATOM 681 C C . SER A 1 83 ? 12.586 9.726 -14.774 1.00 71.31 83 SER A C 1
ATOM 683 O O . SER A 1 83 ? 13.384 10.596 -15.112 1.00 71.31 83 SER A O 1
ATOM 685 N N . MET A 1 84 ? 12.484 9.329 -13.499 1.00 62.31 84 MET A N 1
ATOM 686 C CA . MET A 1 84 ? 13.369 9.852 -12.444 1.00 62.31 84 MET A CA 1
ATOM 687 C C . MET A 1 84 ? 14.810 9.354 -12.606 1.00 62.31 84 MET A C 1
ATOM 689 O O . MET A 1 84 ? 15.753 10.113 -12.388 1.00 62.31 84 MET A O 1
ATOM 693 N N . ALA A 1 85 ? 14.991 8.098 -13.021 1.00 62.94 85 ALA A N 1
ATOM 694 C CA . ALA A 1 85 ? 16.312 7.540 -13.279 1.00 62.94 85 ALA A CA 1
ATOM 695 C C . ALA A 1 85 ? 16.996 8.218 -14.478 1.00 62.94 85 ALA A C 1
ATOM 697 O O . ALA A 1 85 ? 18.204 8.437 -14.435 1.00 62.94 85 ALA A O 1
ATOM 698 N N . GLU A 1 86 ? 16.252 8.572 -15.528 1.00 59.00 86 GLU A N 1
ATOM 699 C CA . GLU A 1 86 ? 16.773 9.305 -16.688 1.00 59.00 86 GLU A CA 1
ATOM 700 C C . GLU A 1 86 ? 17.144 10.758 -16.344 1.00 59.00 86 GLU A C 1
ATOM 702 O O . GLU A 1 86 ? 18.192 11.243 -16.784 1.00 59.00 86 GLU A O 1
ATOM 707 N N . GLU A 1 87 ? 16.363 11.430 -15.492 1.00 55.81 87 GLU A N 1
ATOM 708 C CA . GLU A 1 87 ? 16.629 12.810 -15.057 1.00 55.81 87 GLU A CA 1
ATOM 709 C C . GLU A 1 87 ? 17.935 12.923 -14.235 1.00 55.81 87 GLU A C 1
ATOM 711 O O . GLU A 1 87 ? 18.707 13.870 -14.407 1.00 55.81 87 GLU A O 1
ATOM 716 N N . GLU A 1 88 ? 18.272 11.908 -13.428 1.00 50.88 88 GLU A N 1
ATOM 717 C CA . GLU A 1 88 ? 19.547 11.845 -12.691 1.00 50.88 88 GLU A CA 1
ATOM 718 C C . GLU A 1 88 ? 20.789 11.658 -13.595 1.00 50.88 88 GLU A C 1
ATOM 720 O O . GLU A 1 88 ? 21.912 12.002 -13.201 1.00 50.88 88 GLU A O 1
ATOM 725 N N . VAL A 1 89 ? 20.634 11.126 -14.814 1.00 53.25 89 VAL A N 1
ATOM 726 C CA . VAL A 1 89 ? 21.752 10.946 -15.762 1.00 53.25 89 VAL A CA 1
ATOM 727 C C . VAL A 1 89 ? 22.002 12.210 -16.592 1.00 53.25 89 VAL A C 1
ATOM 729 O O . VAL A 1 89 ? 23.151 12.486 -16.970 1.00 53.25 89 VAL A O 1
ATOM 732 N N . GLU A 1 90 ? 20.964 13.009 -16.847 1.00 49.62 90 GLU A N 1
ATOM 733 C CA . GLU A 1 90 ? 21.083 14.236 -17.637 1.00 49.62 90 GLU A CA 1
ATOM 734 C C . GLU A 1 90 ? 21.805 15.361 -16.866 1.00 49.62 90 GLU A C 1
ATOM 736 O O . GLU A 1 90 ? 22.694 16.009 -17.429 1.00 49.62 90 GLU A O 1
ATOM 741 N N . ASP A 1 91 ? 21.559 15.513 -15.556 1.00 48.69 91 ASP A N 1
ATOM 742 C CA . ASP A 1 91 ? 22.228 16.528 -14.713 1.00 48.69 91 ASP A CA 1
ATOM 743 C C . ASP A 1 91 ? 23.753 16.304 -14.615 1.00 48.69 91 ASP A C 1
ATOM 745 O O . ASP A 1 91 ? 24.565 17.233 -14.641 1.00 48.69 91 ASP A O 1
ATOM 749 N N . ARG A 1 92 ? 24.183 15.036 -14.633 1.00 49.12 92 ARG A N 1
ATOM 750 C CA . ARG A 1 92 ? 25.604 14.655 -14.619 1.00 49.12 92 ARG A CA 1
ATOM 751 C C . ARG A 1 92 ? 26.324 14.829 -15.956 1.00 49.12 92 ARG A C 1
ATOM 753 O O . ARG A 1 92 ? 27.556 14.801 -15.982 1.00 49.12 92 ARG A O 1
ATOM 760 N N . SER A 1 93 ? 25.587 14.970 -17.054 1.00 53.06 93 SER A N 1
ATOM 761 C CA . SER A 1 93 ? 26.154 15.083 -18.403 1.00 53.06 93 SER A CA 1
ATOM 762 C C . SER A 1 93 ? 26.421 16.535 -18.817 1.00 53.06 93 SER A C 1
ATOM 764 O O . SER A 1 93 ? 27.164 16.761 -19.769 1.00 53.06 93 SER A O 1
ATOM 766 N N . GLN A 1 94 ? 25.898 17.526 -18.082 1.00 50.22 94 GLN A N 1
ATOM 767 C CA . GLN A 1 94 ? 26.187 18.951 -18.318 1.00 50.22 94 GLN A CA 1
ATOM 768 C C . GLN A 1 94 ? 27.515 19.451 -17.711 1.00 50.22 94 GLN A C 1
ATOM 770 O O . GLN A 1 94 ? 27.883 20.607 -17.923 1.00 50.22 94 GLN A O 1
ATOM 775 N N . TYR A 1 95 ? 28.262 18.599 -16.999 1.00 52.84 95 TYR A N 1
ATOM 776 C CA . TYR A 1 95 ? 29.532 18.954 -16.342 1.00 52.84 95 TYR A CA 1
ATOM 777 C C . TYR A 1 95 ? 30.778 18.239 -16.906 1.00 52.84 95 TYR A C 1
ATOM 779 O O . TYR A 1 95 ? 31.810 18.199 -16.229 1.00 52.84 95 TYR A O 1
ATOM 787 N N . LEU A 1 96 ? 30.715 17.697 -18.130 1.00 46.88 96 LEU A N 1
ATOM 788 C CA . LEU A 1 96 ? 31.864 17.102 -18.837 1.00 46.88 96 LEU A CA 1
ATOM 789 C C . LEU A 1 96 ? 32.295 17.917 -20.060 1.00 46.88 96 LEU A C 1
ATOM 791 O O . LEU A 1 96 ? 31.422 18.279 -20.878 1.00 46.88 96 LEU A O 1
#

Secondary structure (DSSP, 8-state):
---HHHHHHHHHHHHHHSTT--EEEEEEE--SSSS-EEEEEEETTS-EEEEEE-SS-EEEEE--TTS-SHHHHHHHHHHHHHHHHHHHHHHTTTT-

Solvent-accessible s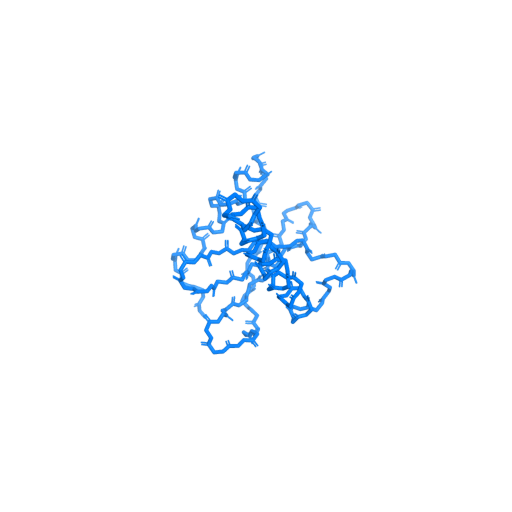urface area (backbone atoms only — not comparable to full-atom values): 5636 Å² total; per-residue (Å²): 130,88,49,75,66,56,56,52,53,50,52,56,50,42,41,71,76,39,71,94,54,62,74,65,45,79,43,81,49,80,50,81,50,100,66,30,45,31,31,42,36,34,30,72,88,75,50,43,29,38,36,39,34,56,86,81,54,76,48,77,45,69,48,41,92,89,30,70,44,71,58,61,42,48,51,55,53,50,53,51,50,51,53,54,58,52,54,64,54,54,68,66,59,77,78,115

Radius of gyration: 15.48 Å; Cα contacts (8 Å, |Δi|>4): 116; chains: 1; bounding box: 45×35×32 Å

Sequence (96 aa):
MTTIRVQRQIEELMEQMFPGQDIETITPMDPVNDETDVYLIEMEDGREYWAFDDQQDIRMLSCNSIYADPLTAYEALEELRESMAEEEVEDRSQYL

pLDDT: mean 80.18, std 12.54, range [46.88, 91.81]